Protein AF-B4FEQ3-F1 (afdb_monomer_lite)

Structure (mmCIF, N/CA/C/O backbone):
data_AF-B4FEQ3-F1
#
_entry.id   AF-B4FEQ3-F1
#
loop_
_atom_site.group_PDB
_atom_site.id
_atom_site.type_symbol
_atom_site.label_atom_id
_atom_site.label_alt_id
_atom_site.label_comp_id
_atom_site.label_asym_id
_atom_site.label_entity_id
_atom_site.label_seq_id
_atom_site.pdbx_PDB_ins_code
_atom_site.Cartn_x
_atom_site.Cartn_y
_atom_site.Cartn_z
_atom_site.occupancy
_atom_site.B_iso_or_equiv
_atom_site.auth_seq_id
_atom_site.auth_comp_id
_atom_site.auth_asym_id
_atom_site.auth_atom_id
_atom_site.pdbx_PDB_model_num
ATOM 1 N N . MET A 1 1 ? 14.473 -9.380 -17.704 1.00 77.06 1 MET A N 1
ATOM 2 C CA . MET A 1 1 ? 15.250 -8.284 -17.080 1.00 77.06 1 MET A CA 1
ATOM 3 C C . MET A 1 1 ? 14.576 -8.022 -15.750 1.00 77.06 1 MET A C 1
ATOM 5 O O . MET A 1 1 ? 13.394 -7.713 -15.768 1.00 77.06 1 MET A O 1
ATOM 9 N N . ASN A 1 2 ? 15.269 -8.233 -14.630 1.00 89.69 2 ASN A N 1
ATOM 10 C CA . ASN A 1 2 ? 14.632 -8.249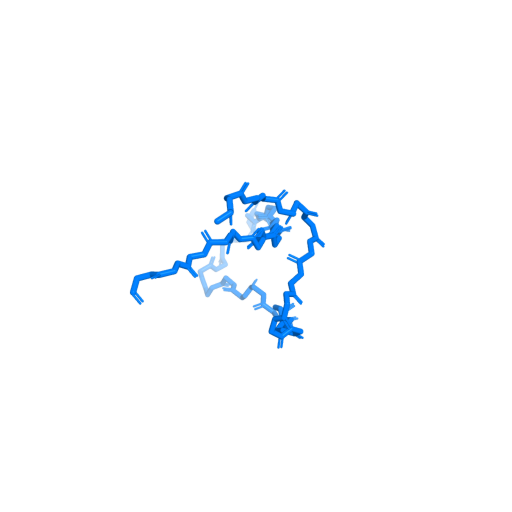 -13.310 1.00 89.69 2 ASN A CA 1
ATOM 11 C C . ASN A 1 2 ? 14.974 -6.954 -12.568 1.00 89.69 2 ASN A C 1
ATOM 13 O O . ASN A 1 2 ? 16.149 -6.602 -12.468 1.00 89.69 2 ASN A O 1
ATOM 17 N N . PHE A 1 3 ? 13.960 -6.239 -12.083 1.00 92.31 3 PHE A N 1
ATOM 18 C CA . PHE A 1 3 ? 14.115 -5.001 -11.322 1.00 92.31 3 PHE A CA 1
ATOM 19 C C . PHE A 1 3 ? 13.045 -4.895 -10.233 1.00 92.31 3 PHE A C 1
ATOM 21 O O . PHE A 1 3 ? 11.972 -5.485 -10.351 1.00 92.31 3 PHE A O 1
ATOM 28 N N . THR A 1 4 ? 13.332 -4.075 -9.223 1.00 95.31 4 THR A N 1
ATOM 29 C CA . THR A 1 4 ? 12.416 -3.736 -8.131 1.00 95.31 4 THR A CA 1
ATOM 30 C C . THR A 1 4 ? 12.408 -2.225 -7.943 1.00 95.31 4 THR A C 1
ATOM 32 O O . THR A 1 4 ? 13.466 -1.611 -7.802 1.00 95.31 4 THR A O 1
ATOM 35 N N . ILE A 1 5 ? 11.223 -1.616 -7.908 1.00 95.88 5 ILE A N 1
ATOM 36 C CA . ILE A 1 5 ? 11.045 -0.181 -7.663 1.00 95.88 5 ILE A CA 1
ATOM 37 C C . ILE A 1 5 ? 10.293 0.004 -6.339 1.00 95.88 5 ILE A C 1
ATOM 39 O O . ILE A 1 5 ? 9.085 -0.257 -6.271 1.00 95.88 5 ILE A O 1
ATOM 43 N N . PRO A 1 6 ? 10.971 0.447 -5.265 1.00 96.31 6 PRO A N 1
ATOM 44 C CA . PRO A 1 6 ? 10.313 0.734 -4.000 1.00 96.31 6 PRO A CA 1
ATOM 45 C C . PRO A 1 6 ? 9.493 2.024 -4.098 1.00 96.31 6 PRO A C 1
ATOM 47 O O . PRO A 1 6 ? 9.837 2.945 -4.832 1.00 96.31 6 PRO A O 1
ATOM 50 N N . MET A 1 7 ? 8.416 2.105 -3.316 1.00 95.62 7 MET A N 1
ATOM 51 C CA . MET A 1 7 ? 7.531 3.275 -3.200 1.00 95.62 7 MET A CA 1
ATOM 52 C C . MET A 1 7 ? 6.832 3.699 -4.501 1.00 95.62 7 MET A C 1
ATOM 54 O O . MET A 1 7 ? 6.148 4.720 -4.519 1.00 95.62 7 MET A O 1
ATOM 58 N N . TYR A 1 8 ? 6.943 2.902 -5.565 1.00 94.62 8 TYR A N 1
ATOM 59 C CA . TYR A 1 8 ? 6.286 3.129 -6.844 1.00 94.62 8 TYR A CA 1
ATOM 60 C C . TYR A 1 8 ? 5.233 2.056 -7.108 1.00 94.62 8 TYR A C 1
ATOM 62 O O . TYR A 1 8 ? 5.419 0.884 -6.774 1.00 94.62 8 TYR A O 1
ATOM 70 N N . ASN A 1 9 ? 4.132 2.469 -7.733 1.00 94.44 9 ASN A N 1
ATOM 71 C CA . ASN A 1 9 ? 3.066 1.580 -8.164 1.00 94.44 9 ASN A CA 1
ATOM 72 C C . ASN A 1 9 ? 2.761 1.792 -9.651 1.00 94.44 9 ASN A C 1
ATOM 74 O O . ASN A 1 9 ? 2.100 2.769 -10.013 1.00 94.44 9 ASN A O 1
ATOM 78 N N . ALA A 1 10 ? 3.174 0.843 -10.493 1.00 94.31 10 ALA A N 1
ATOM 79 C CA . ALA A 1 10 ? 2.912 0.879 -11.933 1.00 94.31 10 ALA A CA 1
ATOM 80 C C . ALA A 1 10 ? 1.410 0.887 -12.284 1.00 94.31 10 ALA A C 1
ATOM 82 O O . ALA A 1 10 ? 1.004 1.538 -13.244 1.00 94.31 10 ALA A O 1
ATOM 83 N N . SER A 1 11 ? 0.566 0.237 -11.475 1.00 94.75 11 SER A N 1
ATOM 84 C CA . SER A 1 11 ? -0.894 0.197 -11.682 1.00 94.75 11 SER A CA 1
ATOM 85 C C . SER A 1 11 ? -1.615 1.480 -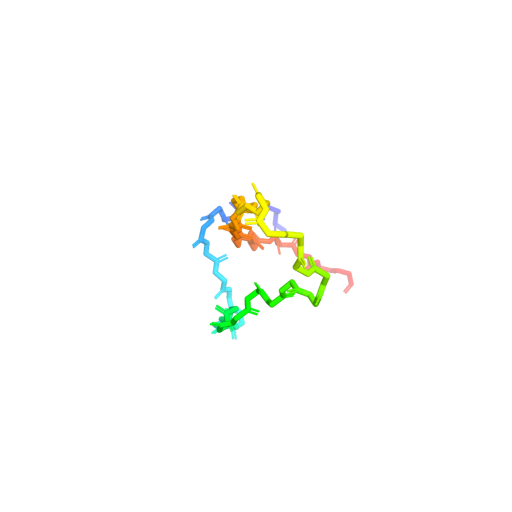11.256 1.00 94.75 11 SER A C 1
ATOM 87 O O . SER A 1 11 ? -2.817 1.614 -11.477 1.00 94.75 11 SER A O 1
ATOM 89 N N . LYS A 1 12 ? -0.905 2.418 -10.609 1.00 94.12 12 LYS A N 1
ATOM 90 C CA . LYS A 1 12 ? -1.461 3.639 -9.993 1.00 94.12 12 LYS A CA 1
ATOM 91 C C . LYS A 1 12 ? -2.548 3.387 -8.939 1.00 94.12 12 LYS A C 1
ATOM 93 O O . LYS A 1 12 ? -3.227 4.325 -8.528 1.00 94.12 12 LYS A O 1
ATOM 98 N N . LEU A 1 13 ? -2.708 2.150 -8.467 1.00 95.88 13 LEU A N 1
ATOM 99 C CA . LEU A 1 13 ? -3.628 1.822 -7.383 1.00 95.88 13 LEU A CA 1
ATOM 100 C C . LEU A 1 13 ? -3.238 2.563 -6.095 1.00 95.88 13 LEU A C 1
ATOM 102 O O . LEU A 1 13 ? -2.065 2.655 -5.727 1.00 95.88 13 LEU A O 1
ATOM 106 N N . GLN A 1 14 ? -4.242 3.087 -5.398 1.00 95.31 14 GLN A N 1
ATOM 107 C CA . GLN A 1 14 ? -4.057 3.829 -4.158 1.00 95.31 14 GLN A CA 1
ATOM 108 C C . GLN A 1 14 ? -4.940 3.248 -3.057 1.00 95.31 14 GLN A C 1
ATOM 110 O O . GLN A 1 14 ? -6.160 3.150 -3.197 1.00 95.31 14 GLN A O 1
ATOM 115 N N . VAL A 1 15 ? -4.322 2.903 -1.929 1.00 95.31 15 VAL A N 1
ATOM 116 C CA . VAL A 1 15 ? -5.029 2.597 -0.686 1.00 95.31 15 VAL A CA 1
ATOM 117 C C . VAL A 1 15 ? -5.666 3.885 -0.173 1.00 95.31 15 VAL A C 1
ATOM 119 O O . VAL A 1 15 ? -4.972 4.790 0.282 1.00 95.31 15 VAL A O 1
ATOM 122 N N . ARG A 1 16 ? -6.998 3.970 -0.247 1.00 94.81 16 ARG A N 1
ATOM 123 C CA . ARG A 1 16 ? -7.757 5.139 0.232 1.00 94.81 16 ARG A CA 1
ATOM 124 C C . ARG A 1 16 ? -8.033 5.088 1.731 1.00 94.81 16 ARG A C 1
ATOM 126 O O . ARG A 1 16 ? -8.023 6.120 2.390 1.00 94.81 16 ARG A O 1
ATOM 133 N N . TYR A 1 17 ? -8.300 3.898 2.267 1.00 93.75 17 TYR A N 1
ATOM 134 C CA . TYR A 1 17 ? -8.607 3.711 3.681 1.00 93.75 17 TYR A CA 1
ATOM 135 C C . TYR A 1 17 ? -8.120 2.351 4.186 1.00 93.75 17 TYR A C 1
ATOM 137 O O . TYR A 1 17 ? -8.318 1.325 3.542 1.00 93.75 17 TYR A O 1
ATOM 145 N N . LEU A 1 18 ? -7.525 2.353 5.382 1.00 92.06 18 LEU A N 1
ATOM 146 C CA . LEU A 1 18 ? -7.235 1.150 6.161 1.00 92.06 18 LEU A CA 1
ATOM 147 C C . LEU A 1 18 ? -8.110 1.170 7.421 1.00 92.06 18 LEU A C 1
ATOM 149 O O . LEU A 1 18 ? -7.732 1.697 8.476 1.00 92.06 18 LEU A O 1
ATOM 153 N N . GLN A 1 19 ? -9.338 0.669 7.275 1.00 89.56 19 GLN A N 1
ATOM 154 C CA . GLN A 1 19 ? -10.334 0.673 8.343 1.00 89.56 19 GLN A 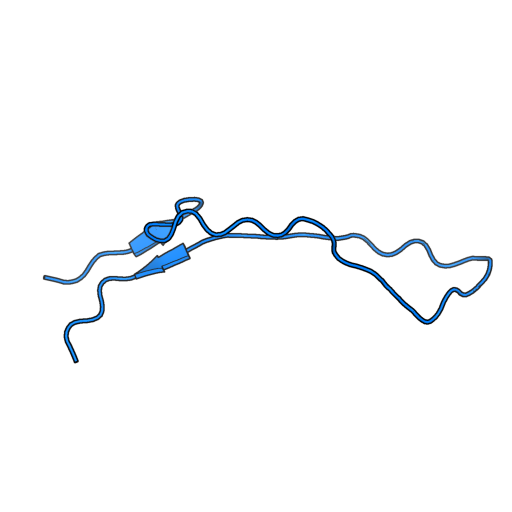CA 1
ATOM 155 C C . GLN A 1 19 ? -10.119 -0.499 9.298 1.00 89.56 19 GLN A C 1
ATOM 157 O O . GLN A 1 19 ? -9.930 -1.639 8.888 1.00 89.56 19 GLN A O 1
ATOM 162 N N . ILE A 1 20 ? -10.201 -0.208 10.594 1.00 88.56 20 ILE A N 1
ATOM 163 C CA . ILE A 1 20 ? -10.073 -1.203 11.657 1.00 88.56 20 ILE A CA 1
ATOM 164 C C . ILE A 1 20 ? -11.427 -1.295 12.350 1.00 88.56 20 ILE A C 1
ATOM 166 O O . ILE A 1 20 ? -11.878 -0.331 12.972 1.00 88.56 20 ILE A O 1
ATOM 170 N N . ALA A 1 21 ? -12.098 -2.433 12.166 1.00 87.00 21 ALA A N 1
ATOM 171 C CA . ALA A 1 21 ? -13.482 -2.641 12.592 1.00 87.00 21 ALA A CA 1
ATOM 172 C C . ALA A 1 21 ? -13.618 -2.764 14.118 1.00 87.00 21 ALA A C 1
ATOM 174 O O . ALA A 1 21 ? -14.554 -2.232 14.711 1.00 87.00 21 ALA A O 1
ATOM 175 N N . LYS A 1 22 ? -12.655 -3.420 14.772 1.00 82.25 22 LYS A N 1
ATOM 176 C CA . LYS A 1 22 ? -12.655 -3.613 16.223 1.00 82.25 22 LYS A CA 1
ATOM 177 C C . LYS A 1 22 ? -11.974 -2.429 16.905 1.00 82.25 22 LYS A C 1
ATOM 179 O O . LYS A 1 22 ? -10.749 -2.342 16.939 1.00 82.25 22 LYS A O 1
ATOM 184 N N . LYS A 1 23 ? -12.773 -1.515 17.451 1.00 70.19 23 LYS A N 1
ATOM 185 C CA . LYS A 1 23 ? -12.282 -0.369 18.224 1.00 70.19 23 LYS A CA 1
ATOM 186 C C . LYS A 1 23 ? -12.371 -0.687 19.715 1.00 70.19 23 LYS A C 1
ATOM 188 O O . LYS A 1 23 ? -13.459 -0.744 20.275 1.00 70.19 23 LYS A O 1
ATOM 193 N N . SER A 1 24 ? -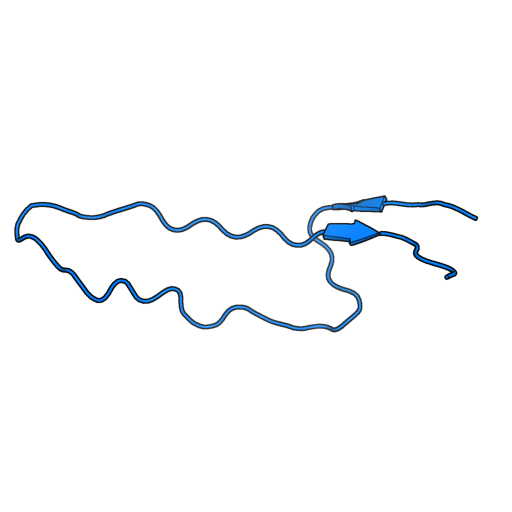11.225 -0.902 20.355 1.00 78.75 24 SER A N 1
ATOM 194 C CA . SER A 1 24 ? -11.114 -0.800 21.814 1.00 78.75 24 SER A CA 1
ATOM 195 C C . SER A 1 24 ? -10.915 0.674 22.175 1.00 78.75 24 SER A C 1
ATOM 197 O O . SER A 1 24 ? -10.172 1.365 21.479 1.00 78.75 24 SER A O 1
ATOM 199 N N . LYS A 1 25 ? -11.554 1.162 23.252 1.00 70.44 25 LYS A N 1
ATOM 200 C CA . LYS A 1 25 ? -11.495 2.57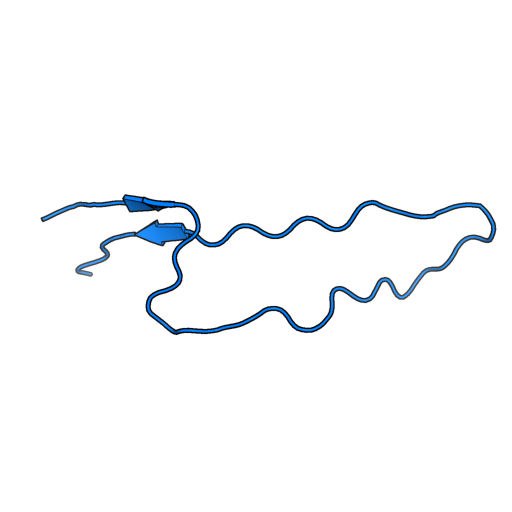4 23.694 1.00 70.44 25 LYS A CA 1
ATOM 201 C C . LYS A 1 25 ? -10.067 3.115 23.879 1.00 70.44 25 LYS A C 1
ATOM 203 O O . LYS A 1 25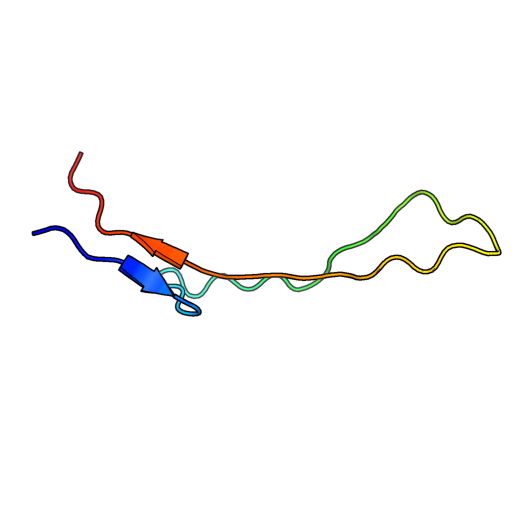 ? -9.883 4.321 23.802 1.00 70.44 25 LYS A O 1
ATOM 208 N N . ALA A 1 26 ? -9.080 2.245 24.094 1.00 74.06 26 ALA A N 1
ATOM 209 C CA . ALA A 1 26 ? -7.684 2.622 24.317 1.00 74.06 26 ALA A CA 1
ATOM 210 C C . ALA A 1 26 ? -6.742 2.302 23.138 1.00 74.06 26 ALA A C 1
ATOM 212 O O . ALA A 1 26 ? -5.540 2.529 23.244 1.00 74.06 26 ALA A O 1
ATOM 213 N N . TYR A 1 27 ? -7.241 1.751 22.025 1.00 80.31 27 TYR A N 1
ATOM 214 C CA . TYR A 1 27 ? -6.376 1.212 20.972 1.00 80.31 27 TYR A CA 1
ATOM 215 C C . TYR A 1 27 ? -6.411 2.057 19.695 1.00 80.31 27 TYR A C 1
ATOM 217 O O . TYR A 1 27 ? -7.362 1.984 18.914 1.00 80.31 27 TYR A O 1
ATOM 225 N N . ASN A 1 28 ? -5.340 2.826 19.468 1.00 79.69 28 ASN A N 1
ATOM 226 C CA . ASN A 1 28 ? -5.081 3.526 18.209 1.00 79.69 28 ASN A CA 1
ATOM 227 C C . ASN A 1 28 ? -3.876 2.906 17.473 1.00 79.69 28 ASN A C 1
ATOM 229 O O . ASN A 1 28 ? -2.743 3.345 17.666 1.00 79.69 28 ASN A O 1
ATOM 233 N N . PRO A 1 29 ? -4.092 1.873 16.647 1.00 87.00 29 PRO A N 1
ATOM 234 C CA . PRO A 1 29 ? -3.025 1.227 15.888 1.00 87.00 29 PRO A CA 1
ATOM 235 C C . PRO A 1 29 ? -2.466 2.128 14.783 1.00 87.00 29 PRO A C 1
ATOM 237 O O . PRO A 1 29 ? -3.208 2.824 14.079 1.00 87.00 29 PRO A O 1
ATOM 240 N N . TYR A 1 30 ? -1.155 2.039 14.576 1.00 90.31 30 TYR A N 1
ATOM 241 C CA . TYR A 1 30 ? -0.499 2.632 13.418 1.00 90.31 30 TYR A CA 1
ATOM 242 C C . TYR A 1 30 ? -0.929 1.941 12.121 1.00 90.31 30 TYR A C 1
ATOM 244 O O . TYR A 1 30 ? -1.197 0.739 12.089 1.00 90.31 30 TYR A O 1
ATOM 252 N N . ARG A 1 31 ? -1.000 2.719 11.040 1.00 89.81 31 ARG A N 1
ATOM 253 C CA . ARG A 1 31 ? -1.440 2.272 9.716 1.00 89.81 31 ARG A CA 1
ATOM 254 C C . ARG A 1 31 ? -0.363 2.638 8.707 1.00 89.81 31 ARG A C 1
ATOM 256 O O . ARG A 1 31 ? -0.217 3.809 8.379 1.00 89.81 31 ARG A O 1
ATOM 263 N N . TRP A 1 32 ? 0.378 1.643 8.234 1.00 94.44 32 TRP A N 1
ATOM 264 C CA . TRP A 1 32 ? 1.479 1.832 7.292 1.00 94.44 32 TRP A CA 1
ATOM 265 C C . TRP A 1 32 ? 1.179 1.134 5.973 1.00 94.44 32 TRP A C 1
ATOM 267 O O . TRP A 1 32 ? 0.620 0.039 5.955 1.00 94.44 32 TRP A O 1
ATOM 277 N N . VAL A 1 33 ? 1.556 1.775 4.871 1.00 94.75 33 VAL A N 1
ATOM 278 C CA . VAL A 1 33 ? 1.415 1.241 3.514 1.00 94.75 33 VAL A CA 1
ATOM 279 C C . VAL A 1 33 ? 2.732 1.464 2.785 1.00 94.75 33 VAL A C 1
ATOM 281 O O . VAL A 1 33 ? 3.332 2.532 2.897 1.00 94.75 33 VAL A O 1
ATOM 284 N N . ARG A 1 34 ? 3.164 0.465 2.015 1.00 96.25 34 ARG A N 1
ATOM 285 C CA . ARG A 1 34 ? 4.290 0.566 1.087 1.00 96.25 34 ARG A CA 1
ATOM 286 C C . ARG A 1 34 ? 3.897 -0.064 -0.240 1.00 96.25 34 ARG A C 1
ATOM 288 O O . ARG A 1 34 ? 3.348 -1.159 -0.252 1.00 96.25 34 ARG A O 1
ATOM 295 N N . TYR A 1 35 ? 4.224 0.615 -1.333 1.00 96.50 35 TYR A N 1
ATOM 296 C CA . TYR A 1 35 ? 4.114 0.063 -2.680 1.00 96.50 35 TYR A CA 1
ATOM 297 C C . TYR A 1 35 ? 5.474 -0.469 -3.129 1.00 96.50 35 TYR A C 1
ATOM 299 O O . TYR A 1 35 ? 6.506 0.134 -2.824 1.00 96.50 35 TYR A O 1
ATOM 307 N N . VAL A 1 36 ? 5.471 -1.599 -3.827 1.00 95.50 36 VAL A N 1
ATOM 308 C CA . VAL A 1 36 ? 6.648 -2.180 -4.476 1.00 95.50 36 VAL A CA 1
ATOM 309 C C . VAL A 1 36 ? 6.199 -2.678 -5.835 1.00 95.50 36 VAL A C 1
ATOM 311 O O . VAL A 1 36 ? 5.177 -3.355 -5.930 1.00 95.50 36 VAL A O 1
ATOM 314 N N . THR A 1 37 ? 6.938 -2.304 -6.872 1.00 95.75 37 THR A N 1
ATOM 315 C CA . THR A 1 37 ? 6.749 -2.841 -8.218 1.00 95.75 37 THR A CA 1
ATOM 316 C C . THR A 1 37 ? 7.932 -3.742 -8.530 1.00 95.75 37 THR A C 1
ATOM 318 O O . THR A 1 37 ? 9.059 -3.253 -8.577 1.00 95.75 37 THR A O 1
ATOM 321 N N . ASP A 1 38 ? 7.671 -5.025 -8.751 1.00 94.44 38 ASP A N 1
ATOM 322 C CA . ASP A 1 38 ? 8.660 -5.996 -9.209 1.00 94.44 38 ASP A CA 1
ATOM 323 C C . ASP A 1 38 ? 8.418 -6.338 -10.678 1.00 94.44 38 ASP A C 1
ATOM 325 O O . ASP A 1 38 ? 7.281 -6.347 -11.157 1.00 94.44 38 ASP A O 1
ATOM 329 N N . ALA A 1 39 ? 9.501 -6.593 -11.402 1.00 92.62 39 ALA A N 1
ATOM 330 C CA . ALA A 1 39 ? 9.427 -7.125 -12.750 1.00 92.62 39 ALA A CA 1
ATOM 331 C C . ALA A 1 39 ? 9.069 -8.614 -12.685 1.00 92.62 39 ALA A C 1
ATOM 333 O O . ALA A 1 39 ? 9.903 -9.435 -12.305 1.00 92.62 39 ALA A O 1
ATOM 334 N N . ASP A 1 40 ? 7.844 -8.946 -13.080 1.00 87.94 40 ASP A N 1
ATOM 335 C CA . ASP A 1 40 ? 7.410 -10.319 -13.321 1.00 87.94 40 ASP A CA 1
ATOM 336 C C . ASP A 1 40 ? 7.224 -10.520 -14.830 1.00 87.94 40 ASP A C 1
ATOM 338 O O . ASP A 1 40 ? 6.740 -9.634 -15.536 1.00 87.94 40 ASP A O 1
ATOM 342 N N . SER A 1 41 ? 7.693 -11.656 -15.332 1.00 66.75 41 SER A N 1
ATOM 343 C CA . SER A 1 41 ? 7.681 -12.010 -16.762 1.00 66.75 41 SER A CA 1
ATOM 344 C C . SER A 1 41 ? 7.129 -13.417 -17.008 1.00 66.75 41 SER A C 1
ATOM 346 O O . SER A 1 41 ? 7.396 -13.984 -18.066 1.00 66.75 41 SER A O 1
ATOM 348 N N . SER A 1 42 ? 6.402 -13.958 -16.020 1.00 64.12 42 SER A N 1
ATOM 349 C CA . SER A 1 42 ? 5.722 -15.259 -16.069 1.00 64.12 42 SER A CA 1
ATOM 350 C C . SER A 1 42 ? 4.906 -15.479 -17.343 1.00 64.12 42 SER A C 1
ATOM 352 O O . SER A 1 42 ? 4.212 -14.530 -17.778 1.00 64.12 42 SER A O 1
#

InterPro domains:
  IPR028565 Mu homology domain [PF00928] (1-41)
  IPR028565 Mu homology domain [PS51072] (1-42)
  IPR036168 AP-2 complex subunit mu, C-terminal superfamily [SSF49447] (1-41)

Secondary structure (DSSP, 8-state):
---EEET--TT---------S---TT---------EEE----

pLDDT: mean 88.77, std 8.92, range [64.12, 96.5]

Radius of gyration: 15.56 Å; chains: 1; bounding box: 29×20×41 Å

Organism: Zea mays (NCBI:txid4577)

Foldseek 3Di:
DKDKDKQDDPVPDDDPDDDDPDDDVPDDDDDDDIDMDIDDDD

Sequence (42 aa):
MNFTIPMYNASKLQVRYLQIAKKSKAYNPYRWVRYVTDADSS